Protein AF-A0A8S0VZY4-F1 (afdb_monomer)

Mean predicted aligned error: 7.26 Å

pLDDT: mean 87.39, std 11.68, range [40.31, 97.44]

Structure (mmCIF, N/CA/C/O backbone):
data_AF-A0A8S0VZY4-F1
#
_entry.id   AF-A0A8S0VZY4-F1
#
loop_
_atom_site.group_PDB
_atom_site.id
_atom_site.type_symbol
_atom_site.label_atom_id
_atom_site.label_alt_id
_atom_site.label_comp_id
_atom_site.label_asym_id
_atom_site.label_entity_id
_atom_site.label_seq_id
_atom_site.pdbx_PDB_ins_code
_atom_site.Cartn_x
_atom_site.Cartn_y
_atom_site.Cartn_z
_atom_site.occupancy
_atom_site.B_iso_or_equiv
_atom_site.auth_seq_id
_atom_site.auth_comp_id
_atom_site.auth_asym_id
_atom_site.auth_atom_id
_atom_site.pdbx_PDB_model_num
ATOM 1 N N . MET A 1 1 ? 6.263 -1.022 -21.209 1.00 40.31 1 MET A N 1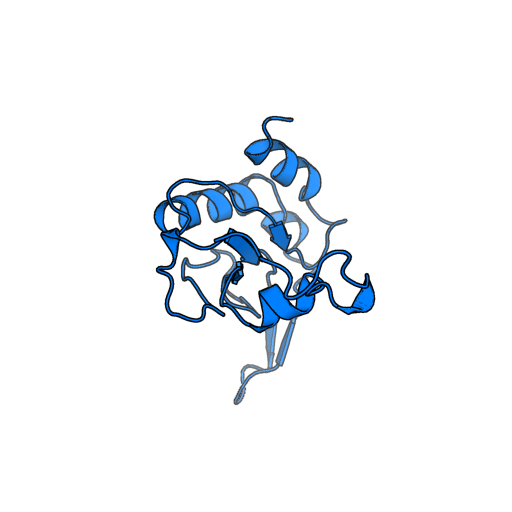
ATOM 2 C CA . MET A 1 1 ? 6.295 -2.288 -21.981 1.00 40.31 1 MET A CA 1
ATOM 3 C C . MET A 1 1 ? 4.879 -2.835 -22.081 1.00 40.31 1 MET A C 1
ATOM 5 O O . MET A 1 1 ? 4.325 -3.208 -21.055 1.00 40.31 1 MET A O 1
ATOM 9 N N . ALA A 1 2 ? 4.288 -2.841 -23.275 1.00 41.88 2 ALA A N 1
ATOM 10 C CA . ALA A 1 2 ? 3.004 -3.494 -23.523 1.00 41.88 2 ALA A CA 1
ATOM 11 C C . ALA A 1 2 ? 3.222 -5.000 -23.746 1.00 41.88 2 ALA A C 1
ATOM 13 O O . ALA A 1 2 ? 4.255 -5.400 -24.285 1.00 41.88 2 ALA A O 1
ATOM 14 N N . TYR A 1 3 ? 2.278 -5.833 -23.310 1.00 55.12 3 TYR A N 1
ATOM 15 C CA . TYR A 1 3 ? 2.249 -7.247 -23.679 1.00 55.12 3 TYR A CA 1
ATOM 16 C C . TYR A 1 3 ? 2.023 -7.356 -25.192 1.00 55.12 3 TYR A C 1
ATOM 18 O O . TYR A 1 3 ? 1.056 -6.803 -25.713 1.00 55.12 3 TYR A O 1
ATOM 26 N N . VAL A 1 4 ? 2.930 -8.043 -25.885 1.00 63.53 4 VAL A N 1
ATOM 27 C CA . VAL A 1 4 ? 2.768 -8.403 -27.295 1.00 63.53 4 VAL A CA 1
ATOM 28 C C . VAL A 1 4 ? 2.386 -9.881 -27.317 1.00 63.53 4 VAL A C 1
ATOM 30 O O . VAL A 1 4 ? 3.202 -10.708 -26.900 1.00 63.53 4 VAL A O 1
ATOM 33 N N . PRO A 1 5 ? 1.154 -10.232 -27.717 1.00 60.41 5 PRO A N 1
ATOM 34 C CA . PRO A 1 5 ? 0.731 -11.619 -27.732 1.00 60.41 5 PRO A CA 1
ATOM 35 C C . PRO A 1 5 ? 1.538 -12.410 -28.771 1.00 60.41 5 PRO A C 1
ATOM 37 O O . PRO A 1 5 ? 1.860 -11.879 -29.835 1.00 60.41 5 PRO A O 1
ATOM 40 N N . PRO A 1 6 ? 1.849 -13.688 -28.498 1.00 71.00 6 PRO A N 1
ATOM 41 C CA . PRO A 1 6 ? 2.584 -14.540 -29.432 1.00 71.00 6 PRO A CA 1
ATOM 42 C C . PRO A 1 6 ? 1.775 -14.874 -30.697 1.00 71.00 6 PRO A C 1
ATOM 44 O O . PRO A 1 6 ? 2.347 -15.309 -31.692 1.00 71.00 6 PRO A O 1
ATOM 47 N N . SER A 1 7 ? 0.455 -14.664 -30.674 1.00 76.62 7 SER A N 1
ATOM 48 C CA . SER A 1 7 ? -0.435 -14.832 -31.821 1.00 76.62 7 SER A CA 1
ATOM 49 C C . SER A 1 7 ? -1.623 -13.868 -31.758 1.00 76.62 7 SER A C 1
ATOM 51 O O . SER A 1 7 ? -2.075 -13.472 -30.682 1.00 76.62 7 SER A O 1
ATOM 53 N N . LEU A 1 8 ? -2.144 -13.497 -32.930 1.00 70.19 8 LEU A N 1
ATOM 54 C CA . LEU A 1 8 ? -3.378 -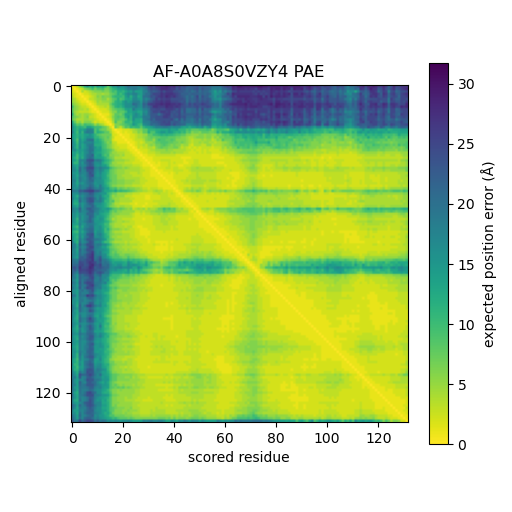12.729 -33.082 1.00 70.19 8 LEU A CA 1
ATOM 55 C C . LEU A 1 8 ? -4.364 -13.549 -33.933 1.00 70.19 8 LEU A C 1
ATOM 57 O O . LEU A 1 8 ? -4.017 -13.867 -35.073 1.00 70.19 8 LEU A O 1
ATOM 61 N N . PRO A 1 9 ? -5.569 -13.888 -33.424 1.00 71.69 9 PRO A N 1
ATOM 62 C CA . PRO A 1 9 ? -6.131 -13.557 -32.103 1.00 71.69 9 PRO A CA 1
ATOM 63 C C . PRO A 1 9 ? -5.609 -14.459 -30.961 1.00 71.69 9 PRO A C 1
ATOM 65 O O . PRO A 1 9 ? -5.273 -15.620 -31.185 1.00 71.69 9 PRO A O 1
ATOM 68 N N . VAL A 1 10 ? -5.580 -13.942 -29.723 1.00 73.06 10 VAL A N 1
ATOM 69 C CA . VAL A 1 10 ? -5.155 -14.691 -28.519 1.00 73.06 10 VAL A CA 1
ATOM 70 C C . VAL A 1 10 ? -6.370 -15.208 -27.734 1.00 73.06 10 VAL A C 1
ATOM 72 O O . VAL A 1 10 ? -7.381 -14.512 -27.623 1.00 73.06 10 VAL A O 1
ATOM 75 N N . ASN A 1 11 ? -6.289 -16.420 -27.174 1.00 67.31 11 ASN A N 1
ATOM 76 C CA . ASN A 1 11 ? -7.357 -16.975 -26.332 1.00 67.31 11 ASN A CA 1
ATOM 77 C C . ASN A 1 11 ? -7.439 -16.228 -24.987 1.00 67.31 11 ASN A C 1
ATOM 79 O O . ASN A 1 11 ? -6.409 -15.869 -24.418 1.00 67.31 11 ASN A O 1
ATOM 83 N N . GLN A 1 12 ? -8.651 -16.030 -24.455 1.00 56.03 12 GLN A N 1
ATOM 84 C CA . GLN A 1 12 ? -8.892 -15.350 -23.178 1.00 56.03 12 GLN A CA 1
ATOM 85 C C . GLN A 1 12 ? -8.141 -15.991 -21.995 1.00 56.03 12 GLN A C 1
ATOM 87 O O . GLN A 1 12 ? -7.639 -15.269 -21.139 1.00 56.03 12 GLN A O 1
ATOM 92 N N . SER A 1 13 ? -7.985 -17.319 -21.976 1.00 63.75 13 SER A N 1
ATOM 93 C CA . SER A 1 13 ? -7.210 -18.027 -20.944 1.00 63.75 13 SER A CA 1
ATOM 94 C C . SER A 1 13 ? -5.691 -17.853 -21.073 1.00 63.75 13 SER A C 1
ATOM 96 O O . SER A 1 13 ? -4.954 -18.173 -20.144 1.00 63.75 13 SER A O 1
ATOM 98 N N . CYS A 1 14 ? -5.214 -17.356 -22.217 1.00 65.81 14 CYS A N 1
ATOM 99 C CA . CYS A 1 14 ? -3.801 -17.089 -22.484 1.00 65.81 14 CYS A CA 1
ATOM 100 C C . CYS A 1 14 ? -3.404 -15.637 -22.183 1.00 65.81 14 CYS A C 1
ATOM 102 O O . CYS A 1 14 ? -2.225 -15.293 -22.299 1.00 65.81 14 CYS A O 1
ATOM 104 N N . TRP A 1 15 ? -4.358 -14.787 -21.787 1.00 59.00 15 TRP A N 1
ATOM 105 C CA . TRP A 1 15 ? -4.024 -13.507 -21.177 1.00 59.00 15 TRP A CA 1
ATOM 106 C C . TRP A 1 15 ? -3.391 -13.777 -19.813 1.00 59.00 15 TRP A C 1
ATOM 108 O O . TRP A 1 15 ? -3.944 -14.563 -19.040 1.00 59.00 15 TRP A O 1
ATOM 118 N N . PRO A 1 16 ? -2.270 -13.128 -19.459 1.00 61.91 16 PRO A N 1
ATOM 119 C CA . PRO A 1 16 ? -1.851 -13.102 -18.071 1.00 61.91 16 PRO A CA 1
ATOM 120 C C . PRO A 1 16 ? -2.934 -12.357 -17.284 1.00 61.91 16 PRO A C 1
ATOM 122 O O . PRO A 1 16 ? -3.017 -11.131 -17.319 1.00 61.91 16 PRO A O 1
ATOM 125 N N . ALA A 1 17 ? -3.818 -13.105 -16.624 1.00 71.75 17 ALA A N 1
ATOM 126 C CA . ALA A 1 17 ? -4.781 -12.532 -15.702 1.00 71.75 17 ALA A CA 1
ATOM 127 C C . ALA A 1 17 ? -3.982 -11.880 -14.567 1.00 71.75 17 ALA A C 1
ATOM 129 O O . ALA A 1 17 ? -3.012 -12.459 -14.088 1.00 71.75 17 ALA A O 1
ATOM 130 N N . LEU A 1 18 ? -4.357 -10.670 -14.173 1.00 65.12 18 LEU A N 1
ATOM 131 C CA . LEU A 1 18 ? -3.668 -9.774 -13.237 1.00 65.12 18 LEU A CA 1
ATOM 132 C C . LEU A 1 18 ? -2.877 -10.440 -12.087 1.00 65.12 18 LEU A C 1
ATOM 134 O O . LEU A 1 18 ? -1.774 -9.989 -11.783 1.00 65.12 18 LEU A O 1
ATOM 138 N N . GLY A 1 19 ? -3.390 -11.528 -11.500 1.00 64.69 19 GLY A N 1
ATOM 139 C CA . GLY A 1 19 ? -2.688 -12.322 -10.485 1.00 64.69 19 GLY A CA 1
ATOM 140 C C . GLY A 1 19 ? -1.281 -12.751 -10.913 1.00 64.69 19 GLY A C 1
ATOM 141 O O . GLY A 1 19 ? -0.322 -12.442 -10.223 1.00 64.69 19 GLY A O 1
ATOM 142 N N . ALA A 1 20 ? -1.110 -13.311 -12.114 1.00 70.62 20 ALA A N 1
ATOM 143 C CA . ALA A 1 20 ? 0.210 -13.717 -12.605 1.00 70.62 20 ALA A CA 1
ATOM 144 C C . ALA A 1 20 ? 1.169 -12.525 -12.803 1.00 70.62 20 ALA A C 1
ATOM 146 O O . ALA A 1 20 ? 2.387 -12.671 -12.689 1.00 70.62 20 ALA A O 1
ATOM 147 N N . MET A 1 21 ? 0.640 -11.332 -13.101 1.00 69.69 21 MET A N 1
ATOM 148 C CA . MET A 1 21 ? 1.453 -10.116 -13.205 1.00 69.69 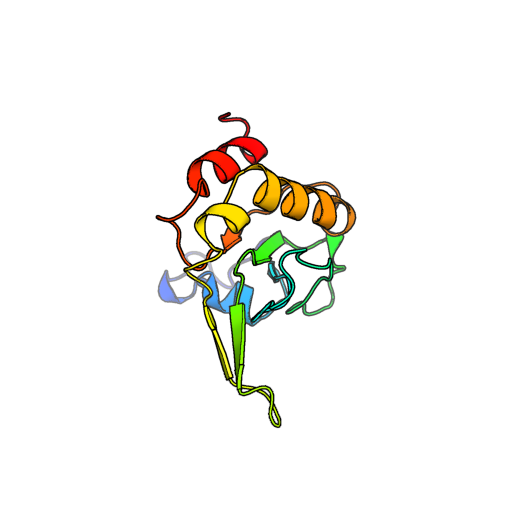21 MET A CA 1
ATOM 149 C C . MET A 1 21 ? 1.937 -9.647 -11.833 1.00 69.69 21 MET A C 1
ATOM 151 O O . MET A 1 21 ? 3.118 -9.316 -11.713 1.00 69.69 21 MET A O 1
ATOM 155 N N . ILE A 1 22 ? 1.048 -9.649 -10.834 1.00 74.06 22 ILE A N 1
ATOM 156 C CA . ILE A 1 22 ? 1.355 -9.299 -9.441 1.00 74.06 22 ILE A CA 1
ATOM 157 C C . ILE A 1 22 ? 2.332 -10.322 -8.849 1.00 74.06 22 ILE A C 1
ATOM 159 O O . ILE A 1 22 ? 3.379 -9.939 -8.339 1.00 74.06 22 ILE A O 1
ATOM 163 N N . ASP A 1 23 ? 2.053 -11.617 -9.000 1.00 78.12 23 ASP A N 1
ATOM 164 C CA . ASP A 1 23 ? 2.881 -12.706 -8.468 1.00 78.12 23 ASP A CA 1
ATOM 165 C C . ASP A 1 23 ? 4.290 -12.708 -9.070 1.00 78.12 23 ASP A C 1
ATOM 167 O O . ASP A 1 23 ? 5.262 -13.054 -8.403 1.00 78.12 23 ASP A O 1
ATOM 171 N N . SER A 1 24 ? 4.427 -12.291 -10.334 1.00 78.75 24 SER A N 1
ATOM 172 C CA . SER A 1 24 ? 5.742 -12.205 -10.973 1.00 78.75 24 SER A CA 1
ATOM 173 C C . SER A 1 24 ? 6.604 -11.047 -10.463 1.00 78.75 24 SER A C 1
ATOM 175 O O . SER A 1 24 ? 7.818 -11.086 -10.652 1.00 78.75 24 SER A O 1
ATOM 177 N N . GLY A 1 25 ? 6.001 -9.981 -9.922 1.00 81.44 25 GLY A N 1
ATOM 178 C CA . GLY A 1 25 ? 6.690 -8.743 -9.537 1.00 81.44 25 GLY A CA 1
ATOM 179 C C . GLY A 1 25 ? 7.324 -7.951 -10.693 1.00 81.44 25 GLY A C 1
ATOM 180 O O . GLY A 1 25 ? 7.933 -6.915 -10.459 1.00 81.44 25 GLY A O 1
ATOM 181 N N . LYS A 1 26 ? 7.214 -8.415 -11.949 1.00 85.25 26 LYS A N 1
ATOM 182 C CA . LYS A 1 26 ? 7.925 -7.841 -13.118 1.00 85.25 26 LYS A CA 1
ATOM 183 C C . LYS A 1 26 ? 7.232 -6.634 -13.750 1.00 85.25 26 LYS A C 1
ATOM 185 O O . LYS A 1 26 ? 7.741 -6.045 -14.706 1.00 85.25 26 LYS A O 1
ATOM 190 N N . ARG A 1 27 ? 5.989 -6.367 -13.345 1.00 85.88 27 ARG A N 1
ATOM 191 C CA . ARG A 1 27 ? 5.092 -5.368 -13.959 1.00 85.88 27 ARG A CA 1
ATOM 192 C C . ARG A 1 27 ? 4.401 -4.506 -12.914 1.00 85.88 27 ARG A C 1
ATOM 194 O O . ARG A 1 27 ? 4.230 -3.311 -13.142 1.00 85.88 27 ARG A O 1
ATOM 201 N N . ILE A 1 28 ? 4.035 -5.125 -11.795 1.00 89.00 28 ILE A N 1
ATOM 202 C CA . ILE A 1 28 ? 3.438 -4.483 -10.632 1.00 89.00 28 ILE A CA 1
ATOM 203 C C . ILE A 1 28 ? 4.296 -4.849 -9.426 1.00 89.00 28 ILE A C 1
ATOM 205 O O . ILE A 1 28 ? 4.589 -6.030 -9.256 1.00 89.00 28 ILE A O 1
ATOM 209 N N . TRP A 1 29 ? 4.689 -3.863 -8.623 1.00 92.19 29 TRP A N 1
ATOM 210 C CA . TRP A 1 29 ? 5.219 -4.109 -7.280 1.00 92.19 29 TRP A CA 1
ATOM 211 C C . TRP A 1 29 ? 4.191 -3.722 -6.220 1.00 92.19 29 TRP A C 1
ATOM 213 O O . TRP A 1 29 ? 3.243 -2.974 -6.489 1.00 92.19 29 TRP A O 1
ATOM 223 N N . GLU A 1 30 ? 4.376 -4.250 -5.017 1.00 91.31 30 GLU A N 1
ATOM 224 C CA . GLU A 1 30 ? 3.521 -3.973 -3.868 1.00 91.31 30 GLU A CA 1
ATOM 225 C C . GLU A 1 30 ? 4.379 -3.539 -2.684 1.00 91.31 30 GLU A C 1
ATOM 227 O O . GLU A 1 30 ? 5.547 -3.892 -2.571 1.00 91.31 30 GLU A O 1
ATOM 232 N N . THR A 1 31 ? 3.829 -2.747 -1.782 1.00 93.12 31 THR A N 1
ATOM 233 C CA . THR A 1 31 ? 4.486 -2.493 -0.496 1.00 93.12 31 THR A CA 1
ATOM 234 C C . THR A 1 31 ? 4.500 -3.778 0.358 1.00 93.12 31 THR A C 1
ATOM 236 O O . THR A 1 31 ? 3.814 -4.744 0.012 1.00 93.12 31 THR A O 1
ATOM 239 N N . PRO A 1 32 ? 5.242 -3.823 1.481 1.00 92.06 32 PRO A N 1
ATOM 240 C CA . PRO A 1 32 ? 5.310 -5.016 2.318 1.00 92.06 32 PRO A CA 1
ATOM 241 C C . PRO A 1 32 ? 3.941 -5.555 2.741 1.00 92.06 32 PRO A C 1
ATOM 243 O O . PRO A 1 32 ? 3.011 -4.792 3.008 1.00 92.06 32 PRO A O 1
ATOM 246 N N . PHE A 1 33 ? 3.848 -6.881 2.839 1.00 89.31 33 PHE A N 1
ATOM 247 C CA . PHE A 1 33 ? 2.696 -7.584 3.403 1.00 89.31 33 PHE A CA 1
ATOM 248 C C . PHE A 1 33 ? 2.810 -7.698 4.933 1.00 89.31 33 PHE A C 1
ATOM 250 O O . PHE A 1 33 ? 3.910 -7.711 5.484 1.00 89.31 33 PHE A O 1
ATOM 257 N N . GLY A 1 34 ? 1.672 -7.831 5.623 1.00 90.50 34 GLY A N 1
ATOM 258 C CA . GLY A 1 34 ? 1.643 -8.119 7.061 1.00 90.50 34 GLY A CA 1
ATOM 259 C C . GLY A 1 34 ? 2.157 -6.966 7.923 1.00 90.50 34 GLY A C 1
ATOM 260 O O . GLY A 1 34 ? 2.749 -7.195 8.977 1.00 90.50 34 GLY A O 1
ATOM 261 N N . VAL A 1 35 ? 1.971 -5.724 7.464 1.00 93.56 35 VAL A N 1
ATOM 262 C CA . VAL A 1 35 ? 2.452 -4.521 8.150 1.00 93.56 35 VAL A CA 1
ATOM 263 C C . VAL A 1 35 ? 1.807 -4.413 9.529 1.00 93.56 35 VAL A C 1
ATOM 265 O O . VAL A 1 35 ? 0.587 -4.431 9.649 1.00 93.56 35 VAL A O 1
ATOM 268 N N . THR A 1 36 ? 2.630 -4.257 10.568 1.00 94.50 36 THR A N 1
ATOM 269 C CA . THR A 1 36 ? 2.180 -4.052 11.959 1.00 94.50 36 THR A CA 1
ATOM 270 C C . THR A 1 36 ? 2.443 -2.643 12.490 1.00 94.50 36 THR A C 1
ATOM 272 O O . THR A 1 36 ? 2.050 -2.301 13.603 1.00 94.50 36 THR A O 1
ATOM 275 N N . ASN A 1 37 ? 3.112 -1.802 11.698 1.00 94.56 37 ASN A N 1
ATOM 276 C CA . ASN A 1 37 ? 3.350 -0.402 12.018 1.00 94.56 37 ASN A CA 1
ATOM 277 C C . ASN A 1 37 ? 2.322 0.473 11.289 1.00 94.56 37 ASN A C 1
ATOM 279 O O . ASN A 1 37 ? 2.412 0.643 10.074 1.00 94.56 37 ASN A O 1
ATOM 283 N N . ALA A 1 38 ? 1.411 1.092 12.044 1.00 94.44 38 ALA A N 1
ATOM 284 C CA . ALA A 1 38 ? 0.354 1.973 11.531 1.00 94.44 38 ALA A CA 1
ATOM 285 C C . ALA A 1 38 ? 0.865 3.218 10.781 1.00 94.44 38 ALA A C 1
ATOM 287 O O . ALA A 1 38 ? 0.092 3.926 10.145 1.00 94.44 38 ALA A O 1
ATOM 288 N N . SER A 1 39 ? 2.170 3.500 10.825 1.00 93.19 39 SER A N 1
ATOM 289 C CA . SER A 1 39 ? 2.782 4.542 9.999 1.00 93.19 39 SER A CA 1
ATOM 290 C C . SER A 1 39 ? 3.067 4.096 8.563 1.00 93.19 39 SER A C 1
ATOM 292 O O . SER A 1 39 ? 3.507 4.941 7.786 1.00 93.19 39 SER A O 1
ATOM 294 N N . PHE A 1 40 ? 2.867 2.820 8.211 1.00 94.25 40 PHE A N 1
ATOM 295 C CA . PHE A 1 40 ? 3.112 2.255 6.875 1.00 94.25 40 PHE A CA 1
ATOM 296 C C . PHE A 1 40 ? 4.470 2.704 6.292 1.00 94.25 40 PHE A C 1
ATOM 298 O O . PHE A 1 40 ? 4.519 3.558 5.401 1.00 94.25 40 PHE A O 1
ATOM 305 N N . PRO A 1 41 ? 5.599 2.224 6.852 1.00 91.06 41 PRO A N 1
ATOM 306 C CA . PRO A 1 41 ? 6.930 2.641 6.413 1.00 91.06 41 PRO A CA 1
ATOM 307 C C . PRO A 1 41 ? 7.146 2.349 4.922 1.00 91.06 41 PRO A C 1
ATOM 309 O O . PRO A 1 41 ? 6.690 1.330 4.409 1.00 91.06 41 PRO A O 1
ATOM 312 N N . CYS A 1 42 ? 7.834 3.267 4.238 1.00 87.50 42 CYS A N 1
ATOM 313 C CA . CYS A 1 42 ? 7.966 3.265 2.784 1.00 87.50 42 CYS A CA 1
ATOM 314 C C . CYS A 1 42 ? 9.081 2.326 2.307 1.00 87.50 42 CYS A C 1
ATOM 316 O O . CYS A 1 42 ? 10.261 2.619 2.502 1.00 87.50 42 CYS A O 1
ATOM 318 N N . SER A 1 43 ? 8.718 1.229 1.641 1.00 92.50 43 SER A N 1
ATOM 319 C CA . SER A 1 43 ? 9.646 0.428 0.837 1.00 92.50 43 SER A CA 1
ATOM 320 C C . SER A 1 43 ? 8.924 -0.243 -0.328 1.00 92.50 43 SER A C 1
ATOM 322 O O . SER A 1 43 ? 7.795 -0.705 -0.176 1.00 92.50 43 SER A O 1
ATOM 324 N N . ALA A 1 44 ? 9.578 -0.327 -1.486 1.00 91.56 44 ALA A N 1
ATOM 325 C CA . ALA A 1 44 ? 9.115 -1.221 -2.541 1.00 91.56 44 ALA A CA 1
ATOM 326 C C . ALA A 1 44 ? 9.423 -2.666 -2.140 1.00 91.56 44 ALA A C 1
ATOM 328 O O . ALA A 1 44 ? 10.547 -2.961 -1.733 1.00 91.56 44 ALA A O 1
ATOM 329 N N . ASP A 1 45 ? 8.437 -3.545 -2.253 1.00 92.25 45 ASP A N 1
ATOM 330 C CA . ASP A 1 45 ? 8.558 -4.973 -1.988 1.00 92.25 45 ASP A CA 1
ATOM 331 C C . ASP A 1 45 ? 7.944 -5.757 -3.161 1.00 92.25 45 ASP A C 1
ATOM 333 O O . ASP A 1 45 ? 7.376 -5.181 -4.094 1.00 92.25 45 ASP A O 1
ATOM 337 N N . ARG A 1 46 ? 8.113 -7.082 -3.170 1.00 88.12 46 ARG A N 1
ATOM 338 C CA . ARG A 1 46 ? 7.508 -7.984 -4.165 1.00 88.12 46 ARG A CA 1
ATOM 339 C C . ARG A 1 46 ? 7.732 -7.509 -5.609 1.00 88.12 46 ARG A C 1
ATOM 341 O O . ARG A 1 46 ? 6.866 -7.626 -6.472 1.00 88.12 46 ARG A O 1
ATOM 348 N N . ILE A 1 47 ? 8.916 -6.951 -5.851 1.00 92.06 47 ILE A N 1
ATOM 349 C CA . ILE A 1 47 ? 9.372 -6.400 -7.124 1.00 92.06 47 ILE A CA 1
ATOM 350 C C . ILE A 1 47 ? 10.401 -7.341 -7.745 1.00 92.06 47 ILE A C 1
ATOM 352 O O . ILE A 1 47 ? 11.232 -7.926 -7.048 1.00 92.06 47 ILE A O 1
ATOM 356 N N . SER A 1 48 ? 10.368 -7.486 -9.067 1.00 90.75 48 SER A N 1
ATOM 357 C CA . SER A 1 48 ? 11.310 -8.320 -9.807 1.00 90.75 48 SER A CA 1
ATOM 358 C C . SER A 1 48 ? 11.856 -7.579 -11.021 1.00 90.75 48 SER A C 1
ATOM 360 O O . SER A 1 48 ? 11.124 -6.918 -11.754 1.00 90.75 48 SER A O 1
ATOM 362 N N . GLY A 1 49 ? 13.166 -7.700 -11.242 1.00 84.62 49 GLY A N 1
ATOM 363 C CA . GLY A 1 49 ? 13.857 -7.052 -12.354 1.00 84.62 49 GLY A CA 1
ATOM 364 C C . GLY A 1 49 ? 13.408 -7.547 -13.743 1.00 84.62 49 GLY A C 1
ATOM 365 O O . GLY A 1 49 ? 12.668 -8.528 -13.873 1.00 84.62 49 GLY A O 1
ATOM 366 N N . PRO A 1 50 ? 13.876 -6.892 -14.822 1.00 89.06 50 PRO A N 1
ATOM 367 C CA . PRO A 1 50 ? 15.010 -5.956 -14.857 1.00 89.06 50 PRO A CA 1
ATOM 368 C C . PRO A 1 50 ? 14.635 -4.470 -14.721 1.00 89.06 50 PRO A C 1
ATOM 370 O O . PRO A 1 50 ? 15.512 -3.617 -14.793 1.00 89.06 50 PRO A O 1
ATOM 373 N N . LEU A 1 51 ? 13.348 -4.151 -14.595 1.00 88.81 51 LEU A N 1
ATOM 374 C CA . LEU A 1 51 ? 12.860 -2.774 -14.534 1.00 88.81 51 LEU A CA 1
ATOM 375 C C . LEU A 1 51 ? 13.250 -2.085 -13.216 1.00 88.81 51 LEU A C 1
ATOM 377 O O . LEU A 1 51 ? 13.302 -2.734 -12.171 1.00 88.81 51 LEU A O 1
ATOM 381 N N . ALA A 1 52 ? 13.463 -0.767 -13.245 1.00 91.94 52 ALA A N 1
ATOM 382 C CA . ALA A 1 52 ? 13.592 0.012 -12.016 1.00 91.94 52 ALA A CA 1
ATOM 383 C C . ALA A 1 52 ? 12.221 0.166 -11.333 1.00 91.94 52 ALA A C 1
ATOM 385 O O . ALA A 1 52 ? 11.182 0.094 -11.991 1.00 91.94 52 ALA A O 1
ATOM 386 N N . THR A 1 53 ? 12.183 0.434 -10.024 1.00 92.94 53 THR A N 1
ATOM 387 C CA . THR A 1 53 ? 10.929 0.648 -9.265 1.00 92.94 53 THR A CA 1
ATOM 388 C C . THR A 1 53 ? 10.011 1.684 -9.916 1.00 92.94 53 THR A C 1
ATOM 390 O O . THR A 1 53 ? 8.807 1.460 -10.036 1.00 92.94 53 THR A O 1
ATOM 393 N N . ALA A 1 54 ? 10.599 2.768 -10.425 1.00 93.38 54 ALA A N 1
ATOM 394 C CA . ALA A 1 54 ? 9.902 3.847 -11.115 1.00 93.38 54 ALA A CA 1
ATOM 395 C C . ALA A 1 54 ? 9.225 3.414 -12.432 1.00 93.38 54 ALA A C 1
ATOM 397 O O . ALA A 1 54 ? 8.25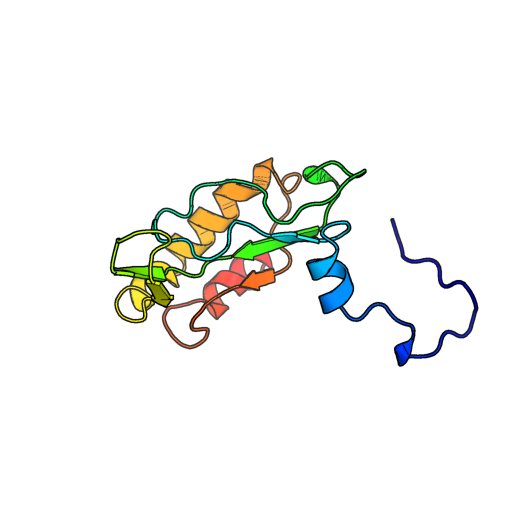0 4.042 -12.840 1.00 93.38 54 ALA A O 1
ATOM 398 N N . ASP A 1 55 ? 9.697 2.341 -13.077 1.00 92.75 55 ASP A N 1
ATOM 399 C CA . ASP A 1 55 ? 9.193 1.859 -14.375 1.00 92.75 55 ASP A CA 1
ATOM 400 C C . ASP A 1 55 ? 8.008 0.890 -14.252 1.00 92.75 55 ASP A C 1
ATOM 402 O O . ASP A 1 55 ? 7.418 0.474 -15.254 1.00 92.75 55 ASP A O 1
ATOM 406 N N . HIS A 1 56 ? 7.657 0.510 -13.029 1.00 91.56 56 HIS A N 1
ATOM 407 C CA . HIS A 1 56 ? 6.542 -0.381 -12.748 1.00 91.56 56 HIS A CA 1
ATOM 408 C C . HIS A 1 56 ? 5.241 0.399 -12.517 1.00 91.56 56 HIS A C 1
ATOM 410 O O . HIS A 1 56 ? 5.233 1.595 -12.214 1.00 91.56 56 HIS A O 1
ATOM 416 N N . THR A 1 57 ? 4.122 -0.306 -12.644 1.00 90.88 57 THR A N 1
ATOM 417 C CA . THR A 1 57 ? 2.866 0.046 -11.967 1.00 90.88 57 THR A CA 1
ATOM 418 C C . THR A 1 57 ? 2.971 -0.391 -10.504 1.00 90.88 57 THR A C 1
ATOM 420 O O . THR A 1 57 ? 3.772 -1.272 -10.194 1.00 90.88 57 THR A O 1
ATOM 423 N N . TYR A 1 58 ? 2.198 0.190 -9.586 1.00 93.31 58 TYR A N 1
ATOM 424 C CA . TYR A 1 58 ? 2.294 -0.222 -8.187 1.00 93.31 58 TYR A CA 1
ATOM 425 C C . TYR A 1 58 ? 0.972 -0.207 -7.431 1.00 93.31 58 TYR A C 1
ATOM 427 O O . TYR A 1 58 ? 0.037 0.531 -7.755 1.00 93.31 58 TYR A O 1
ATOM 435 N N . THR A 1 59 ? 0.932 -1.071 -6.420 1.00 93.00 59 THR A N 1
ATOM 436 C CA . THR A 1 59 ? -0.158 -1.209 -5.457 1.00 93.00 59 THR A CA 1
ATOM 437 C C . THR A 1 59 ? 0.374 -0.829 -4.087 1.00 93.00 59 THR A C 1
ATOM 439 O O . THR A 1 59 ? 1.432 -1.311 -3.685 1.00 93.00 59 THR A O 1
ATOM 442 N N . ILE A 1 60 ? -0.351 0.012 -3.352 1.00 94.06 60 ILE A N 1
ATOM 443 C CA . ILE A 1 60 ? -0.044 0.223 -1.936 1.00 94.06 60 ILE A CA 1
ATOM 444 C C . ILE A 1 60 ? -0.874 -0.731 -1.089 1.00 94.06 60 ILE A C 1
ATOM 446 O O . ILE A 1 60 ? -2.095 -0.799 -1.222 1.00 94.06 60 ILE A O 1
ATOM 450 N N . ASN A 1 61 ? -0.205 -1.467 -0.212 1.00 93.38 61 ASN A N 1
ATOM 451 C CA . ASN A 1 61 ? -0.839 -2.269 0.814 1.00 93.38 61 ASN A CA 1
ATOM 452 C C . ASN A 1 61 ? -1.052 -1.395 2.051 1.00 93.38 61 ASN A C 1
ATOM 454 O O . ASN A 1 61 ? -0.103 -1.000 2.728 1.00 93.38 61 ASN A O 1
ATOM 458 N N . HIS A 1 62 ? -2.307 -1.046 2.306 1.00 95.19 62 HIS A N 1
ATOM 459 C CA . HIS A 1 62 ? -2.728 -0.282 3.471 1.00 95.19 62 HIS A CA 1
ATOM 460 C C . HIS A 1 62 ? -3.517 -1.170 4.438 1.00 95.19 62 HIS A C 1
ATOM 462 O O . HIS A 1 62 ? -4.551 -0.774 4.963 1.00 95.19 62 HIS A O 1
ATOM 468 N N . SER A 1 63 ? -3.030 -2.398 4.631 1.00 94.00 63 SER A N 1
ATOM 469 C CA . SER A 1 63 ? -3.552 -3.340 5.612 1.00 94.00 63 SER A CA 1
ATOM 470 C C . SER A 1 63 ? -2.744 -3.274 6.915 1.00 94.00 63 SER A C 1
ATOM 472 O O . SER A 1 63 ? -1.567 -3.652 6.929 1.00 94.00 63 SER A O 1
ATOM 474 N N . LEU A 1 64 ? -3.354 -2.795 8.006 1.00 96.00 64 LEU A N 1
ATOM 475 C CA . LEU A 1 64 ? -2.788 -2.887 9.346 1.00 96.00 64 LEU A CA 1
ATOM 476 C C . LEU A 1 64 ? -3.098 -4.242 9.999 1.00 96.00 64 LEU A C 1
ATOM 478 O O . LEU A 1 64 ? -4.233 -4.702 10.121 1.00 96.00 64 LEU A O 1
ATOM 482 N N . ASN A 1 65 ? -2.045 -4.854 10.521 1.00 95.31 65 ASN A N 1
ATOM 483 C CA . ASN A 1 65 ? -2.107 -6.116 11.229 1.00 95.31 65 ASN A CA 1
ATOM 484 C C . ASN A 1 65 ? -1.564 -5.980 12.656 1.00 95.31 65 ASN A C 1
ATOM 486 O O . ASN A 1 65 ? -0.764 -5.099 12.969 1.00 95.31 65 ASN A O 1
ATOM 490 N N . LYS A 1 66 ? -1.935 -6.921 13.521 1.00 94.25 66 LYS A N 1
ATOM 491 C CA . LYS A 1 66 ? -1.355 -7.112 14.851 1.00 94.25 66 LYS A CA 1
ATOM 492 C C . LYS A 1 66 ? -0.642 -8.453 14.922 1.00 94.25 66 LYS A C 1
ATOM 494 O O . LYS A 1 66 ? -1.139 -9.465 14.434 1.00 94.25 66 LYS A O 1
ATOM 499 N N . ASN A 1 67 ? 0.521 -8.464 15.571 1.00 92.94 67 ASN A N 1
ATOM 500 C CA . ASN A 1 67 ? 1.184 -9.705 15.952 1.00 92.94 67 ASN A CA 1
ATOM 501 C C . ASN A 1 67 ? 0.670 -10.129 17.331 1.00 92.94 67 ASN A C 1
ATOM 503 O O . ASN A 1 67 ? 1.076 -9.567 18.347 1.00 92.94 67 ASN A O 1
ATOM 507 N N . ILE A 1 68 ? -0.248 -11.092 17.361 1.00 92.00 68 ILE A N 1
ATOM 508 C CA . ILE A 1 68 ? -0.906 -11.534 18.599 1.00 92.00 68 ILE A CA 1
ATOM 509 C C . ILE A 1 68 ? -0.058 -12.521 19.409 1.00 92.00 68 ILE A C 1
ATOM 511 O O . ILE A 1 68 ? -0.332 -12.741 20.586 1.00 92.00 68 ILE A O 1
ATOM 515 N N . ILE A 1 69 ? 0.980 -13.107 18.804 1.00 91.06 69 ILE A N 1
ATOM 516 C CA . ILE A 1 69 ? 1.905 -14.030 19.471 1.00 91.06 69 ILE A CA 1
ATOM 517 C C . ILE A 1 69 ? 3.328 -13.683 19.020 1.00 91.06 69 ILE A C 1
ATOM 519 O O . ILE A 1 69 ? 3.787 -14.229 18.023 1.00 91.06 69 ILE A O 1
ATOM 523 N N . PRO A 1 70 ? 4.061 -12.799 19.721 1.00 85.00 70 PRO A N 1
ATOM 524 C CA . PRO A 1 70 ? 5.378 -12.321 19.295 1.00 85.00 70 PRO A CA 1
ATOM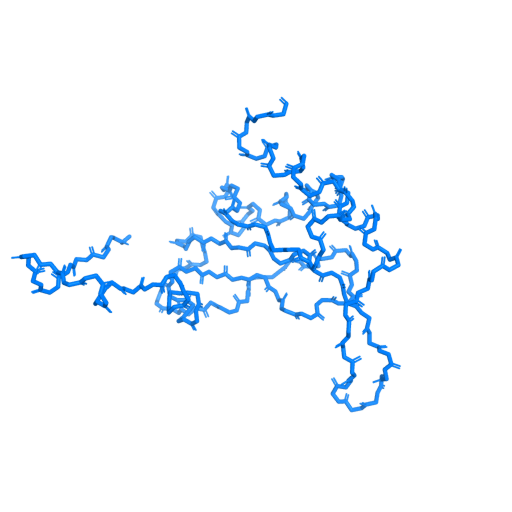 525 C C . PRO A 1 70 ? 6.509 -13.307 19.645 1.00 85.00 70 PRO A C 1
ATOM 527 O O . PRO A 1 70 ? 7.517 -12.935 20.240 1.00 85.00 70 PRO A O 1
ATOM 530 N N . ILE A 1 71 ? 6.336 -14.584 19.303 1.00 83.38 71 ILE A N 1
ATOM 531 C CA . ILE A 1 71 ? 7.322 -15.649 19.524 1.00 83.38 71 ILE A CA 1
ATOM 532 C C . ILE A 1 71 ? 7.666 -16.277 18.169 1.00 83.38 71 ILE A C 1
ATOM 534 O O . ILE A 1 71 ? 6.776 -16.608 17.385 1.00 83.38 71 ILE A O 1
ATOM 538 N N . GLY A 1 72 ? 8.960 -16.449 17.881 1.00 84.19 72 GLY A N 1
ATOM 539 C CA . GLY A 1 72 ? 9.422 -16.965 16.588 1.00 84.19 72 GLY A CA 1
ATOM 540 C C . GLY A 1 72 ? 9.028 -16.045 15.426 1.00 84.19 72 GLY A C 1
ATOM 541 O O . GLY A 1 72 ? 9.242 -14.839 15.496 1.00 84.19 72 GLY A O 1
ATOM 542 N N . GLY A 1 73 ? 8.444 -16.615 14.365 1.00 79.44 73 GLY A N 1
ATOM 543 C CA . GLY A 1 73 ? 7.948 -15.868 13.197 1.00 79.44 73 GLY A CA 1
ATOM 544 C C . GLY A 1 73 ? 6.670 -15.052 13.440 1.00 79.44 73 GLY A C 1
ATOM 545 O O . GLY A 1 73 ? 6.257 -14.301 12.562 1.00 79.44 73 GLY A O 1
ATOM 546 N N . GLY A 1 74 ? 6.061 -15.162 14.623 1.00 87.31 74 GLY A N 1
ATOM 547 C CA . GLY A 1 74 ? 4.845 -14.439 14.974 1.00 87.31 74 GLY A CA 1
ATOM 548 C C . GLY A 1 74 ? 3.549 -15.073 14.459 1.00 87.31 74 GLY A C 1
ATOM 549 O O . GLY A 1 74 ? 3.566 -15.961 13.607 1.00 87.31 74 GLY A O 1
ATOM 550 N N . VAL A 1 75 ? 2.411 -14.585 14.962 1.00 90.19 75 VAL A N 1
ATOM 551 C CA . VAL A 1 75 ? 1.083 -14.829 14.372 1.00 90.19 75 VAL A CA 1
ATOM 552 C C . VAL A 1 75 ? 0.461 -13.481 14.048 1.00 90.19 75 VAL A C 1
ATOM 554 O O . VAL A 1 75 ? 0.061 -12.737 14.943 1.00 90.19 75 VAL A O 1
ATOM 557 N N . ILE A 1 76 ? 0.430 -13.166 12.756 1.00 92.31 76 ILE A N 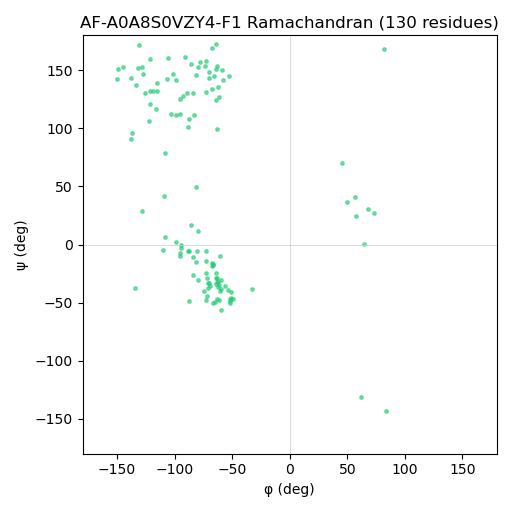1
ATOM 558 C CA . ILE A 1 76 ? -0.050 -11.891 12.226 1.00 92.31 76 ILE A CA 1
ATOM 559 C C . ILE A 1 76 ? -1.512 -12.054 11.817 1.00 92.31 76 ILE A C 1
ATOM 561 O O . ILE A 1 76 ? -1.846 -12.944 11.035 1.00 92.31 76 ILE A O 1
ATOM 565 N N . VAL A 1 77 ? -2.374 -11.197 12.356 1.00 92.88 77 VAL A N 1
ATOM 566 C CA . VAL A 1 77 ? -3.806 -11.141 12.041 1.00 92.88 77 VAL A CA 1
ATOM 567 C C . VAL A 1 77 ? -4.217 -9.703 11.749 1.00 92.88 77 VAL A C 1
ATOM 569 O O . VAL A 1 77 ? -3.609 -8.774 12.280 1.00 92.88 77 VAL A O 1
ATOM 572 N N . SER A 1 78 ? -5.251 -9.511 10.933 1.00 94.31 78 SER A N 1
ATOM 573 C CA . SER A 1 78 ? -5.793 -8.180 10.637 1.00 94.31 78 SER A CA 1
ATOM 574 C C . SER A 1 78 ? -6.269 -7.465 11.903 1.00 94.31 78 SER A C 1
ATOM 576 O O . SER A 1 78 ? -6.716 -8.110 12.855 1.00 94.31 78 SER A O 1
ATOM 578 N N . ASP A 1 79 ? -6.199 -6.133 11.904 1.00 95.75 79 ASP A N 1
ATOM 579 C CA . ASP A 1 79 ? -6.545 -5.292 13.051 1.00 95.75 79 ASP A CA 1
ATOM 580 C C . ASP A 1 79 ? -7.858 -4.505 12.849 1.00 95.75 79 ASP A C 1
ATOM 582 O O . ASP A 1 79 ? -7.839 -3.305 12.566 1.00 95.75 79 ASP A O 1
ATOM 586 N N . PRO A 1 80 ? -9.038 -5.138 13.014 1.00 95.12 80 PRO A N 1
ATOM 587 C CA . PRO A 1 80 ? -10.321 -4.462 12.814 1.00 95.12 80 PRO A CA 1
ATOM 588 C C . PRO A 1 80 ? -10.602 -3.358 13.842 1.00 95.12 80 PRO A C 1
ATOM 590 O O . PRO A 1 80 ? -11.488 -2.538 13.610 1.00 95.12 80 PRO A O 1
ATOM 593 N N . LEU A 1 81 ? -9.894 -3.339 14.979 1.00 95.62 81 LEU A N 1
ATOM 594 C CA . LEU A 1 81 ? -10.105 -2.341 16.031 1.00 95.62 81 LEU A CA 1
ATOM 595 C C . LEU A 1 81 ? -9.539 -0.976 15.636 1.00 95.62 81 LEU A C 1
ATOM 597 O O . LEU A 1 81 ? -10.187 0.038 15.882 1.00 95.62 81 LEU A O 1
ATOM 601 N N . ASP A 1 82 ? -8.369 -0.960 14.996 1.00 96.62 82 ASP A N 1
ATOM 602 C CA . ASP A 1 82 ? -7.718 0.270 14.536 1.00 96.62 82 ASP A CA 1
ATOM 603 C C . ASP A 1 82 ? -8.035 0.597 13.061 1.00 96.62 82 ASP A C 1
ATOM 605 O O . ASP A 1 82 ? -7.730 1.697 12.585 1.00 96.62 82 ASP A O 1
ATOM 609 N N . ALA A 1 83 ? -8.715 -0.308 12.343 1.00 95.69 83 ALA A N 1
ATOM 610 C CA . ALA A 1 83 ? -9.179 -0.118 10.966 1.00 95.69 83 ALA A CA 1
ATOM 611 C C . ALA A 1 83 ? -10.028 1.155 10.735 1.00 95.69 83 ALA A C 1
ATOM 613 O O . ALA A 1 83 ? -9.812 1.809 9.716 1.00 95.69 83 ALA A O 1
ATOM 614 N N . PRO A 1 84 ? -10.946 1.594 11.631 1.00 96.44 84 PRO A N 1
ATOM 615 C CA . PRO A 1 84 ? -11.690 2.844 11.427 1.00 96.44 84 PRO A CA 1
ATOM 616 C C . PRO A 1 84 ? -10.791 4.082 11.318 1.00 96.44 84 PRO A C 1
ATOM 618 O O . PRO A 1 84 ? -11.135 5.033 10.619 1.00 96.44 84 PRO A O 1
ATOM 621 N N . THR A 1 85 ? -9.641 4.061 11.998 1.00 96.44 85 THR A N 1
ATOM 622 C CA . THR A 1 85 ? -8.658 5.151 11.992 1.00 96.44 85 THR A CA 1
ATOM 623 C C . THR A 1 85 ? -7.677 4.996 10.835 1.00 96.44 85 THR A C 1
ATOM 625 O O . THR A 1 85 ? -7.429 5.950 10.097 1.00 96.44 85 THR A O 1
ATOM 628 N N . THR A 1 86 ? -7.117 3.798 10.659 1.00 96.38 86 THR A N 1
ATOM 629 C CA . THR A 1 86 ? -6.106 3.544 9.626 1.00 96.38 86 THR A CA 1
ATOM 630 C C . THR A 1 86 ? -6.693 3.568 8.223 1.00 96.38 86 THR A C 1
ATOM 632 O O . THR A 1 86 ? -6.110 4.204 7.361 1.00 96.38 86 THR A O 1
ATOM 635 N N . ASN A 1 87 ? -7.907 3.070 7.995 1.00 96.81 87 ASN A N 1
ATOM 636 C CA . ASN A 1 87 ? -8.578 3.209 6.697 1.00 96.81 87 ASN A CA 1
ATOM 637 C C . ASN A 1 87 ? -9.228 4.591 6.495 1.00 96.81 87 ASN A C 1
ATOM 639 O O . ASN A 1 87 ? -10.024 4.774 5.573 1.00 96.81 87 ASN A O 1
ATOM 643 N N . GLY A 1 88 ? -8.939 5.571 7.355 1.00 96.94 88 GLY A N 1
ATOM 644 C CA . GLY A 1 88 ? -9.379 6.952 7.184 1.00 96.94 88 GLY A CA 1
ATOM 645 C C . GLY A 1 88 ? -8.609 7.670 6.074 1.00 96.94 88 GLY A C 1
ATOM 646 O O . GLY A 1 88 ? -7.437 7.377 5.814 1.00 96.94 88 GLY A O 1
ATOM 647 N N . VAL A 1 89 ? -9.239 8.678 5.458 1.00 97.00 89 VAL A N 1
ATOM 648 C CA . VAL A 1 89 ? -8.610 9.499 4.407 1.00 97.00 89 VAL A CA 1
ATOM 649 C C . VAL A 1 89 ? -7.216 10.014 4.800 1.00 97.00 89 VAL A C 1
ATOM 651 O O . VAL A 1 89 ? -6.300 9.879 3.985 1.00 97.00 89 VAL A O 1
ATOM 654 N N . PRO A 1 90 ? -6.992 10.572 6.011 1.00 97.44 90 PRO A N 1
ATOM 655 C CA . PRO A 1 90 ? -5.681 11.112 6.370 1.00 97.44 90 PRO A CA 1
ATOM 656 C C . PRO A 1 90 ? -4.565 10.063 6.335 1.00 97.44 90 PRO A C 1
ATOM 658 O O . PRO A 1 90 ? -3.464 10.351 5.871 1.00 97.44 90 PRO A O 1
ATOM 661 N N . SER A 1 91 ? -4.852 8.845 6.795 1.00 97.00 91 SER A N 1
ATOM 662 C CA . SER A 1 91 ? -3.882 7.750 6.861 1.00 97.00 91 SER A CA 1
ATOM 663 C C . SER A 1 91 ? -3.571 7.195 5.470 1.00 97.00 91 SER A C 1
ATOM 665 O O . SER A 1 91 ? -2.399 7.112 5.087 1.00 97.00 91 SER A O 1
ATOM 667 N N . ILE A 1 92 ? -4.605 6.924 4.666 1.00 96.75 92 ILE A N 1
ATOM 668 C CA . ILE A 1 92 ? -4.438 6.434 3.292 1.00 96.75 92 ILE A CA 1
ATOM 669 C C . ILE A 1 92 ? -3.678 7.459 2.444 1.00 96.75 92 ILE A C 1
ATOM 671 O O . ILE A 1 92 ? -2.706 7.104 1.779 1.00 96.75 92 ILE A O 1
ATOM 675 N N . MET A 1 93 ? -4.053 8.741 2.493 1.00 96.81 93 MET A N 1
ATOM 676 C CA . MET A 1 93 ? -3.390 9.770 1.687 1.00 96.81 93 MET A CA 1
ATOM 677 C C . MET A 1 93 ? -1.968 10.065 2.163 1.00 96.81 93 MET A C 1
ATOM 679 O O . MET A 1 93 ? -1.090 10.304 1.332 1.00 96.81 93 MET A O 1
ATOM 683 N N . ALA A 1 94 ? -1.694 9.980 3.469 1.00 96.75 94 ALA A N 1
ATOM 684 C CA . ALA A 1 94 ? -0.324 10.027 3.975 1.00 96.75 94 ALA A CA 1
ATOM 685 C C . ALA A 1 94 ? 0.512 8.852 3.446 1.00 96.75 94 ALA A C 1
ATOM 687 O O . ALA A 1 94 ? 1.691 9.031 3.137 1.00 96.75 94 ALA A O 1
ATOM 688 N N . ASN A 1 95 ? -0.088 7.667 3.308 1.00 95.50 95 ASN A N 1
ATOM 689 C CA . ASN A 1 95 ? 0.564 6.514 2.701 1.00 95.50 95 ASN A CA 1
ATOM 690 C C . ASN A 1 95 ? 0.840 6.751 1.206 1.00 95.50 95 ASN A C 1
ATOM 692 O O . ASN A 1 95 ? 1.983 6.641 0.773 1.00 95.50 95 ASN A O 1
ATOM 696 N N . VAL A 1 96 ? -0.166 7.179 0.432 1.00 95.75 96 VAL A N 1
ATOM 697 C CA . VAL A 1 96 ? -0.024 7.525 -0.998 1.00 95.75 96 VAL A CA 1
ATOM 698 C C . VAL A 1 96 ? 1.127 8.512 -1.218 1.00 95.75 96 VAL A C 1
ATOM 700 O O . VAL A 1 96 ? 2.014 8.254 -2.030 1.00 95.75 96 VAL A O 1
ATOM 703 N N . GLN A 1 97 ? 1.158 9.607 -0.453 1.00 95.50 97 GLN A N 1
ATOM 704 C CA . GLN A 1 97 ? 2.180 10.653 -0.568 1.00 95.50 97 GLN A CA 1
ATOM 705 C C . GLN A 1 97 ? 3.603 10.124 -0.330 1.00 95.50 97 GLN A C 1
ATOM 707 O O . GLN A 1 97 ? 4.527 10.503 -1.048 1.00 95.50 97 GLN A O 1
ATOM 712 N N . LYS A 1 98 ? 3.790 9.202 0.626 1.00 94.31 98 LYS A N 1
ATOM 713 C CA . LYS A 1 98 ? 5.105 8.595 0.911 1.00 94.31 98 LYS A CA 1
ATOM 714 C C . LYS A 1 98 ? 5.662 7.787 -0.258 1.00 94.31 98 LYS A C 1
ATOM 716 O O . LYS A 1 98 ? 6.882 7.677 -0.379 1.00 94.31 98 LYS A O 1
ATOM 721 N N . TYR A 1 99 ? 4.794 7.223 -1.095 1.00 93.44 99 TYR A N 1
ATOM 722 C CA . TYR A 1 99 ? 5.188 6.349 -2.199 1.00 93.44 99 TYR A CA 1
ATOM 723 C C . TYR A 1 99 ? 5.332 7.064 -3.543 1.00 93.44 99 TYR A C 1
ATOM 725 O O . TYR A 1 99 ? 5.920 6.486 -4.460 1.00 93.44 99 TYR A O 1
ATOM 733 N N . LEU A 1 100 ? 4.905 8.328 -3.657 1.00 94.38 100 LEU A N 1
ATOM 734 C CA . LEU A 1 100 ? 5.074 9.115 -4.883 1.00 94.38 100 LEU A CA 1
ATOM 735 C C . LEU A 1 100 ? 6.524 9.106 -5.406 1.00 94.38 100 LEU A C 1
ATOM 737 O O . LEU A 1 100 ? 6.696 8.812 -6.590 1.00 94.38 100 LEU A O 1
ATOM 741 N N . PRO A 1 101 ? 7.580 9.302 -4.583 1.00 94.25 101 PRO A N 1
ATOM 742 C CA . PRO A 1 101 ? 8.954 9.291 -5.090 1.00 94.25 101 PRO A CA 1
ATOM 743 C C . PRO A 1 101 ? 9.383 7.943 -5.690 1.00 94.25 101 PRO A C 1
ATOM 745 O O . PRO A 1 101 ? 10.149 7.915 -6.650 1.00 94.25 101 PRO A O 1
ATOM 748 N N . LEU A 1 102 ? 8.870 6.822 -5.164 1.00 92.69 102 LEU A N 1
ATOM 749 C CA . LEU A 1 102 ? 9.147 5.479 -5.692 1.00 92.69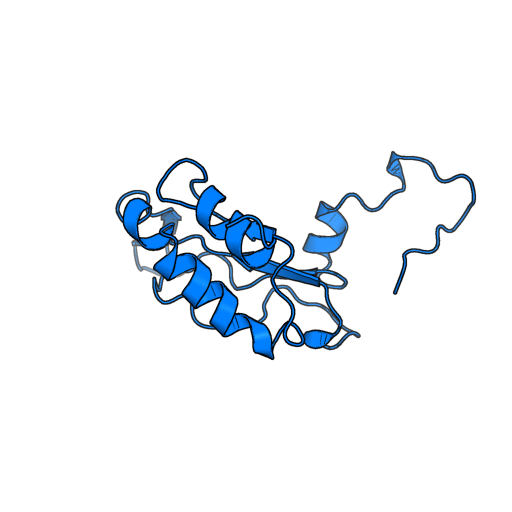 102 LEU A CA 1
ATOM 750 C C . LEU A 1 102 ? 8.307 5.160 -6.938 1.00 92.69 102 LEU A C 1
ATOM 752 O O . LEU A 1 102 ? 8.764 4.438 -7.822 1.00 92.69 102 LEU A O 1
ATOM 756 N N . GLY A 1 103 ? 7.102 5.723 -7.032 1.00 92.38 103 GLY A N 1
ATOM 757 C CA . GLY A 1 103 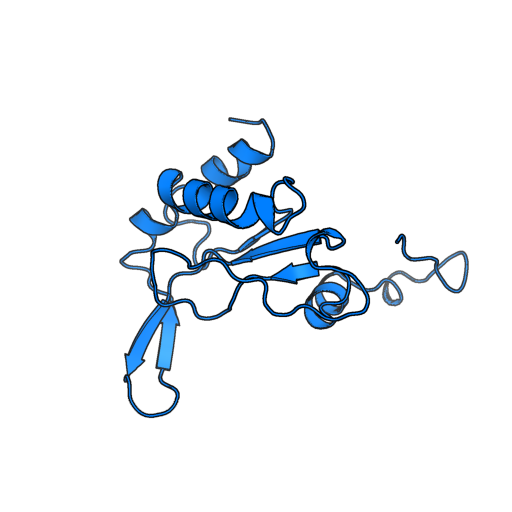? 6.154 5.548 -8.135 1.00 92.38 103 GLY A CA 1
ATOM 758 C C . GLY A 1 103 ? 6.360 6.486 -9.330 1.00 92.38 103 GLY A C 1
ATOM 759 O O . GLY A 1 103 ? 5.441 6.660 -10.133 1.00 92.38 103 GLY A O 1
ATOM 760 N N . ALA A 1 104 ? 7.530 7.121 -9.456 1.00 93.88 104 ALA A N 1
ATOM 761 C CA . ALA A 1 104 ? 7.799 8.160 -10.458 1.00 93.88 104 ALA A CA 1
ATOM 762 C C . ALA A 1 104 ? 6.812 9.347 -10.382 1.00 93.88 104 ALA A C 1
ATOM 764 O O . ALA A 1 104 ? 6.345 9.845 -11.404 1.00 93.88 104 ALA A O 1
ATOM 765 N N . ASN A 1 105 ? 6.467 9.773 -9.164 1.00 95.31 105 ASN A N 1
ATOM 766 C CA . ASN A 1 105 ? 5.490 10.821 -8.845 1.00 95.31 105 ASN A CA 1
ATOM 767 C C . ASN A 1 105 ? 4.074 10.570 -9.392 1.00 95.31 105 ASN A C 1
ATOM 769 O O . ASN A 1 105 ? 3.301 11.507 -9.584 1.00 95.31 105 ASN A O 1
ATOM 773 N N . ARG A 1 106 ? 3.717 9.306 -9.637 1.00 94.12 106 ARG A N 1
ATOM 774 C CA . ARG A 1 106 ? 2.365 8.892 -10.034 1.00 94.12 106 ARG A CA 1
ATOM 775 C C . ARG A 1 106 ? 1.636 8.311 -8.836 1.00 94.12 106 ARG A C 1
ATOM 777 O O . ARG A 1 106 ? 2.267 7.641 -8.027 1.00 94.12 106 ARG A O 1
ATOM 784 N N . ASN A 1 107 ? 0.321 8.500 -8.763 1.00 95.44 107 ASN A N 1
ATOM 785 C CA . ASN A 1 107 ? -0.529 7.818 -7.785 1.00 95.44 107 ASN A CA 1
ATOM 786 C C . ASN A 1 107 ? -0.518 6.288 -7.999 1.00 95.44 107 ASN A C 1
ATOM 788 O O . ASN A 1 107 ? -0.304 5.837 -9.135 1.00 95.44 107 ASN A O 1
ATOM 792 N N . PRO A 1 108 ? -0.760 5.491 -6.939 1.00 94.38 108 PRO A N 1
ATOM 793 C CA . PRO A 1 108 ? -0.911 4.046 -7.065 1.00 94.38 108 PRO A CA 1
ATOM 794 C C . PRO A 1 108 ? -2.142 3.702 -7.901 1.00 94.38 108 PRO A C 1
ATOM 796 O O . PRO A 1 108 ? -3.129 4.434 -7.909 1.00 94.38 108 PRO A O 1
ATOM 799 N N . GLN A 1 109 ? -2.095 2.562 -8.587 1.00 91.81 109 GLN A N 1
ATOM 800 C CA . GLN A 1 109 ? -3.218 2.077 -9.398 1.00 91.81 109 GLN A CA 1
ATOM 801 C C . GLN A 1 109 ? -4.229 1.309 -8.549 1.00 91.81 109 GLN A C 1
ATOM 803 O O . GLN A 1 109 ? -5.409 1.268 -8.883 1.00 91.81 109 GLN A O 1
ATOM 808 N N . PHE A 1 110 ? -3.763 0.724 -7.446 1.00 91.56 110 PHE A N 1
ATOM 809 C CA . PHE A 1 110 ? -4.591 -0.011 -6.506 1.00 91.56 110 PHE A CA 1
ATOM 810 C C . PHE A 1 110 ? -4.191 0.338 -5.071 1.00 91.56 110 PHE A C 1
ATOM 812 O O . PHE A 1 110 ? -3.008 0.514 -4.762 1.00 91.56 110 PHE A O 1
ATOM 819 N N . ILE A 1 111 ? -5.192 0.413 -4.197 1.00 93.44 111 ILE A N 1
ATOM 820 C CA . ILE A 1 111 ? -5.024 0.507 -2.747 1.00 93.44 111 ILE A CA 1
ATOM 821 C C . ILE A 1 111 ? -5.635 -0.760 -2.162 1.00 93.44 111 ILE A C 1
ATOM 823 O O . ILE A 1 111 ? -6.829 -1.008 -2.330 1.00 93.44 111 ILE A O 1
ATOM 827 N N . LEU A 1 112 ? -4.809 -1.577 -1.519 1.00 92.75 112 LEU A N 1
ATOM 828 C CA . LEU A 1 112 ? -5.250 -2.786 -0.841 1.00 92.75 112 LEU A CA 1
ATOM 829 C C . LEU A 1 112 ? -5.623 -2.441 0.603 1.00 92.75 112 LEU A C 1
ATOM 831 O O . LEU A 1 112 ? -4.846 -1.795 1.303 1.00 92.75 112 LEU A O 1
ATOM 835 N N . LEU A 1 113 ? -6.798 -2.885 1.036 1.00 92.12 113 LEU A N 1
ATOM 836 C CA . LEU A 1 113 ? -7.318 -2.703 2.392 1.00 92.12 113 LEU A CA 1
ATOM 837 C C . LEU A 1 113 ? -7.726 -4.066 2.948 1.00 92.12 113 LEU A C 1
ATOM 839 O O . LEU A 1 113 ? -8.235 -4.898 2.196 1.00 92.12 113 LEU A O 1
ATOM 843 N N . GLU A 1 114 ? -7.582 -4.280 4.258 1.00 88.12 114 GLU A N 1
ATOM 844 C CA . GLU A 1 114 ? -8.162 -5.477 4.888 1.00 88.12 114 GLU A CA 1
ATOM 845 C C . GLU A 1 114 ? -9.692 -5.422 4.979 1.00 88.12 114 GLU A C 1
ATOM 847 O O . GLU A 1 114 ? -10.361 -6.447 4.862 1.00 88.12 114 GLU A O 1
ATOM 852 N N . PHE A 1 115 ? -10.251 -4.221 5.154 1.00 91.12 115 PHE A N 1
ATOM 853 C CA . PHE A 1 115 ? -11.679 -3.989 5.345 1.00 91.12 115 PHE A CA 1
ATOM 854 C C . PHE A 1 115 ? -12.123 -2.786 4.515 1.00 91.12 115 PHE A C 1
ATOM 856 O O . PHE A 1 115 ? -12.026 -1.638 4.944 1.00 91.12 115 PHE A O 1
ATOM 863 N N . VAL A 1 116 ? -12.657 -3.043 3.323 1.00 88.94 116 VAL A N 1
ATOM 864 C CA . VAL A 1 116 ? -13.156 -1.986 2.421 1.00 88.94 116 VAL A CA 1
ATOM 865 C C . VAL A 1 116 ? -14.394 -1.260 2.963 1.00 88.94 116 VAL A C 1
ATOM 867 O O . VAL A 1 116 ? -14.721 -0.168 2.512 1.00 88.94 116 VAL A O 1
ATOM 870 N N . ASN A 1 117 ? -15.092 -1.868 3.924 1.00 90.50 117 ASN A N 1
ATOM 871 C CA . ASN A 1 117 ? -16.319 -1.359 4.534 1.00 90.50 117 ASN A CA 1
ATOM 872 C C . ASN A 1 117 ? -16.097 -0.665 5.891 1.00 90.50 117 ASN A C 1
ATOM 874 O O . ASN A 1 117 ? -17.075 -0.268 6.521 1.00 90.50 117 ASN A O 1
ATOM 878 N N . ILE A 1 118 ? -14.851 -0.548 6.360 1.00 94.25 118 ILE A N 1
ATOM 879 C CA . ILE A 1 118 ? -14.498 0.120 7.619 1.00 94.25 118 ILE A CA 1
ATOM 880 C C . ILE A 1 118 ? -13.578 1.300 7.302 1.00 94.25 118 ILE A C 1
ATOM 882 O O . ILE A 1 118 ? -12.609 1.147 6.561 1.00 94.25 118 ILE A O 1
ATOM 886 N N . GLY A 1 119 ? -13.879 2.468 7.874 1.00 95.12 119 GLY A N 1
ATOM 887 C CA . GLY A 1 119 ? -13.173 3.714 7.583 1.00 95.12 119 GLY A CA 1
ATOM 888 C C . GLY A 1 119 ? -13.719 4.404 6.333 1.00 95.12 119 GLY A C 1
ATOM 889 O O . GLY A 1 119 ? -14.923 4.416 6.086 1.00 95.12 119 GLY A O 1
ATOM 890 N N . GLU A 1 120 ? -12.831 5.012 5.552 1.00 96.12 120 GLU A N 1
ATOM 891 C CA . GLU A 1 120 ? -13.173 5.926 4.458 1.00 96.12 120 GLU A CA 1
ATOM 892 C C . GLU A 1 120 ? -12.475 5.538 3.143 1.00 96.12 120 GLU A C 1
ATOM 894 O O . GLU A 1 120 ? -12.211 6.393 2.298 1.00 96.12 120 GLU A O 1
ATOM 899 N N . GLY A 1 121 ? -12.181 4.245 2.959 1.00 93.50 121 GLY A N 1
ATOM 900 C CA . GLY A 1 121 ? -11.367 3.728 1.853 1.00 93.50 121 GLY A CA 1
ATOM 901 C C . GLY A 1 121 ? -11.812 4.189 0.463 1.00 93.50 121 GLY A C 1
ATOM 902 O O . GLY A 1 121 ? -10.991 4.676 -0.309 1.00 93.50 121 GLY A O 1
ATOM 903 N N . PHE A 1 122 ? -13.112 4.116 0.156 1.00 92.50 122 PHE A N 1
ATOM 904 C CA . PHE A 1 122 ? -13.636 4.590 -1.133 1.00 92.50 122 PHE A CA 1
ATOM 905 C C . PHE A 1 122 ? -13.425 6.096 -1.327 1.00 92.50 122 PHE A C 1
ATOM 907 O O . PHE A 1 122 ? -12.873 6.506 -2.343 1.00 92.50 122 PHE A O 1
ATOM 914 N N . ARG A 1 123 ? -13.743 6.909 -0.309 1.00 94.12 123 ARG A N 1
ATOM 915 C CA . ARG A 1 123 ? -13.529 8.364 -0.357 1.00 94.12 123 ARG A CA 1
ATOM 916 C C . ARG A 1 123 ? -12.049 8.716 -0.523 1.00 94.12 123 ARG A C 1
ATOM 918 O O . ARG A 1 123 ? -11.714 9.698 -1.175 1.00 94.12 123 ARG A O 1
ATOM 925 N N . ALA A 1 124 ? -11.154 7.923 0.064 1.00 94.38 124 ALA A N 1
ATOM 926 C CA . ALA A 1 124 ? -9.717 8.098 -0.099 1.00 94.38 124 ALA A CA 1
ATOM 927 C C . ALA A 1 124 ? -9.237 7.749 -1.516 1.00 94.38 124 ALA A C 1
ATOM 929 O O .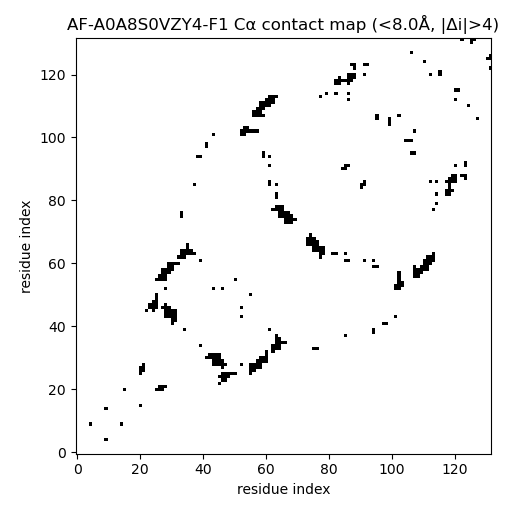 ALA A 1 124 ? -8.339 8.415 -2.015 1.00 94.38 124 ALA A O 1
ATOM 930 N N . VAL A 1 125 ? -9.831 6.745 -2.174 1.00 91.31 125 VAL A N 1
ATOM 931 C CA . VAL A 1 125 ? -9.519 6.353 -3.564 1.00 91.31 125 VAL A CA 1
ATOM 932 C C . VAL A 1 125 ? -10.041 7.372 -4.584 1.00 91.31 125 VAL A C 1
ATOM 934 O O . VAL A 1 125 ? -9.421 7.559 -5.631 1.00 91.31 125 VAL A O 1
ATOM 937 N N . ASP A 1 126 ? -11.123 8.087 -4.283 1.00 93.31 126 ASP A N 1
ATOM 938 C CA . ASP A 1 126 ? -11.642 9.149 -5.155 1.00 93.31 126 ASP A CA 1
ATOM 939 C C . ASP A 1 126 ? -10.649 10.317 -5.309 1.00 93.31 126 ASP A C 1
ATOM 941 O O . ASP A 1 126 ? -10.509 10.882 -6.395 1.00 93.31 126 ASP A O 1
ATOM 945 N N . MET A 1 127 ? -9.877 10.631 -4.262 1.00 92.94 127 MET A N 1
ATOM 946 C CA . MET A 1 127 ? -8.891 11.723 -4.263 1.00 92.94 127 MET A CA 1
ATOM 947 C C . MET A 1 127 ? -7.790 11.583 -5.330 1.00 92.94 127 MET A C 1
ATOM 949 O O . MET A 1 127 ? -7.652 12.490 -6.154 1.00 92.94 127 MET A O 1
ATOM 953 N N . PRO A 1 128 ? -7.004 10.488 -5.390 1.00 90.56 128 PRO A N 1
ATOM 954 C CA . PRO A 1 128 ? -5.987 10.306 -6.424 1.00 90.56 128 PRO A CA 1
ATOM 955 C C . PRO A 1 128 ? -6.569 10.146 -7.836 1.00 90.56 128 PRO A C 1
ATOM 957 O O . PRO A 1 128 ? -5.822 10.322 -8.801 1.00 90.56 128 PRO A O 1
ATOM 960 N N . ASN A 1 129 ? -7.868 9.846 -7.957 1.00 89.25 129 ASN A N 1
ATOM 961 C CA . ASN A 1 129 ? -8.596 9.775 -9.225 1.00 89.25 129 ASN A CA 1
ATOM 962 C C . ASN A 1 129 ? -9.193 11.125 -9.666 1.00 89.25 129 ASN A C 1
ATOM 964 O O . ASN A 1 129 ? -9.731 11.213 -10.768 1.00 89.25 129 ASN A O 1
ATOM 968 N N . GLY A 1 130 ? -9.098 12.175 -8.839 1.00 91.06 130 GLY A N 1
ATOM 969 C CA . GLY A 1 130 ? -9.662 13.494 -9.141 1.00 91.06 130 GLY A CA 1
ATOM 970 C C . GLY A 1 130 ? -11.190 13.556 -9.040 1.00 91.06 130 GLY A C 1
ATOM 971 O O . GLY A 1 130 ? -11.809 14.352 -9.740 1.00 91.06 130 GLY A O 1
ATOM 972 N N . LEU A 1 131 ? -11.790 12.704 -8.204 1.00 88.00 131 LEU A N 1
ATOM 973 C CA . LEU A 1 131 ? -13.240 12.583 -7.996 1.00 88.00 131 LEU A CA 1
ATOM 974 C C . LEU A 1 131 ? -13.708 13.135 -6.635 1.00 88.00 131 LEU A C 1
ATOM 976 O O . LEU A 1 131 ? -14.869 12.953 -6.275 1.00 88.00 131 LEU A O 1
ATOM 980 N N . ALA A 1 132 ? -12.800 13.760 -5.879 1.00 74.00 132 ALA A N 1
ATOM 981 C CA . ALA A 1 132 ? -13.045 14.290 -4.537 1.00 74.00 132 ALA A CA 1
ATOM 982 C C . ALA A 1 132 ? -13.606 15.716 -4.521 1.00 74.00 132 ALA A C 1
ATOM 984 O O . ALA A 1 132 ? -13.268 16.502 -5.436 1.00 74.00 132 ALA A O 1
#

Secondary structure (DSSP, 8-state):
-----SSSSPPGGGS--HHHHHHH-SSEEEPPSS---TT-----BS--SSS-GGGSEEEEE---EEES--STT--EEE-TTTHHHHTSHHHHHHHHHHHTTTTTTPPPSEEE-S-TTSSSHHHHHHTTTT--

Nearest PDB structures (foldseek):
  6xmo-assembly1_A  TM=4.040E-01  e=6.287E+00  Homo sapiens
  7xmh-assembly1_A  TM=2.439E-01  e=9.205E+00  Oryza sativa

Organism: Cyclocybe aegerita (NCBI:txid1973307)

Solvent-accessible surface area (backbone atoms only — not comparable to full-atom values): 7879 Å² total; per-residue (Å²): 137,81,90,76,72,97,48,89,86,70,60,80,87,72,50,78,55,66,65,60,40,47,75,56,10,62,49,25,28,30,36,61,79,83,33,62,57,90,79,59,82,84,52,90,26,67,60,32,73,93,65,56,70,49,76,37,50,41,33,43,55,63,39,54,24,40,64,82,41,88,57,90,93,46,42,77,41,78,37,78,85,55,30,52,60,53,31,18,44,72,47,48,51,54,46,54,61,64,42,19,79,53,38,63,70,40,76,66,81,42,78,43,59,81,51,75,89,38,50,32,43,64,68,40,56,27,46,83,70,74,70,105

Foldseek 3Di:
DDDDDPDPPDDPVPPPDVVNVQQCLDAEWEQDPLDQDLLRDDDTDSHDDDDALQRHAYEYELFHWDFPAPPDPTDTDGDLPCQQVSLALVNLVSSQVSCCVSNVNAGHPYYHYPDPPHHCNVVNVCVSVVND

Radius of gyration: 16.63 Å; Cα contacts (8 Å, |Δi|>4): 201; chains: 1; bounding box: 31×32×53 Å

InterPro domains:
  IPR017946 PLC-like phosphodiesterase, TIM beta/alpha-barrel domain superfamily [SSF51695] (1-129)

Sequence (132 aa):
MAYVPPSLPVNQSCWPALGAMIDSGKRIWETPFGVTNASFPCSADRISGPLATADHTYTINHSLNKNIIPIGGGVIVSDPLDAPTTNGVPSIMANVQKYLPLGANRNPQFILLEFVNIGEGFRAVDMPNGLA